Protein AF-A0A3C0J3I5-F1 (afdb_monomer_lite)

Structure (mmCIF, N/CA/C/O backbone):
data_AF-A0A3C0J3I5-F1
#
_entry.id   AF-A0A3C0J3I5-F1
#
loop_
_atom_site.group_PDB
_atom_site.id
_atom_site.type_symbol
_atom_site.label_atom_id
_atom_site.label_alt_id
_atom_site.label_comp_id
_atom_site.label_asym_id
_atom_site.label_entity_id
_atom_site.label_seq_id
_atom_site.pdbx_PDB_ins_code
_atom_site.Cartn_x
_atom_site.Cartn_y
_atom_site.Cartn_z
_atom_site.occupancy
_atom_site.B_iso_or_equiv
_atom_site.auth_seq_id
_atom_site.auth_comp_id
_atom_site.auth_asym_id
_atom_site.auth_atom_id
_atom_site.pdbx_PDB_model_num
ATOM 1 N N . MET A 1 1 ? -24.867 -4.883 27.910 1.00 77.94 1 MET A N 1
ATOM 2 C CA . MET A 1 1 ? -23.460 -4.418 27.841 1.00 77.94 1 MET A CA 1
ATOM 3 C C . MET A 1 1 ? -22.711 -5.057 26.672 1.00 77.94 1 MET A C 1
ATOM 5 O O . MET A 1 1 ? -22.254 -4.316 25.814 1.00 77.94 1 MET A O 1
ATOM 9 N N . LEU A 1 2 ? -22.682 -6.394 26.565 1.00 91.62 2 LEU A N 1
ATOM 10 C CA . LEU A 1 2 ? -22.023 -7.130 25.469 1.00 91.62 2 LEU A CA 1
ATOM 11 C C . LEU A 1 2 ? -22.497 -6.726 24.060 1.00 91.62 2 LEU A C 1
ATOM 13 O O . LEU A 1 2 ? -21.679 -6.426 23.202 1.00 91.62 2 LEU A O 1
ATOM 17 N N . PHE A 1 3 ? -23.815 -6.652 23.841 1.00 93.50 3 PHE A N 1
ATOM 18 C CA . PHE A 1 3 ? -24.379 -6.288 22.534 1.00 93.50 3 PHE A CA 1
ATOM 19 C C . PHE A 1 3 ? -23.901 -4.912 22.042 1.00 93.50 3 PHE A C 1
ATOM 21 O O . PHE A 1 3 ? -23.576 -4.745 20.874 1.00 93.50 3 PHE A O 1
ATOM 28 N N . ARG A 1 4 ? -23.782 -3.941 22.956 1.00 94.06 4 ARG A N 1
ATOM 29 C CA . ARG A 1 4 ? -23.286 -2.599 22.633 1.00 94.06 4 ARG A CA 1
ATOM 30 C C . ARG A 1 4 ? -21.804 -2.621 22.251 1.00 94.06 4 ARG A C 1
ATOM 32 O O . ARG A 1 4 ? -21.431 -1.943 21.308 1.00 94.06 4 ARG A O 1
ATOM 39 N N . LEU A 1 5 ? -20.988 -3.412 22.952 1.00 95.75 5 LEU A N 1
ATOM 40 C CA . LEU A 1 5 ? -19.562 -3.574 22.641 1.00 95.75 5 LEU A CA 1
ATOM 41 C C . LEU A 1 5 ? -19.356 -4.213 21.264 1.00 95.75 5 LEU A C 1
ATOM 43 O O . LEU A 1 5 ? -18.575 -3.702 20.470 1.00 95.75 5 LEU A O 1
ATOM 47 N N . LEU A 1 6 ? -20.094 -5.286 20.964 1.00 96.75 6 LEU A N 1
ATOM 48 C CA . LEU A 1 6 ? -20.033 -5.946 19.658 1.00 96.75 6 LEU A CA 1
ATOM 49 C C . LEU A 1 6 ? -20.477 -5.013 18.530 1.00 96.75 6 LEU A C 1
ATOM 51 O O . LEU A 1 6 ? -19.840 -4.977 17.483 1.00 96.75 6 LEU A O 1
ATOM 55 N N . TRP A 1 7 ? -21.534 -4.230 18.756 1.00 96.75 7 TRP A N 1
ATOM 56 C CA . TRP A 1 7 ? -22.008 -3.256 17.778 1.00 96.75 7 TRP A CA 1
ATOM 57 C C . TRP A 1 7 ? -20.962 -2.177 17.481 1.00 96.75 7 TRP A C 1
ATOM 59 O O . TRP A 1 7 ? -20.690 -1.885 16.319 1.00 96.75 7 TRP A O 1
ATOM 69 N N . THR A 1 8 ? -20.332 -1.619 18.517 1.00 96.12 8 THR A N 1
ATOM 70 C CA . THR A 1 8 ? -19.266 -0.627 18.341 1.00 96.12 8 THR A CA 1
ATOM 71 C C . THR A 1 8 ? -18.059 -1.221 17.615 1.00 96.12 8 THR A C 1
ATOM 73 O O . THR A 1 8 ? -17.613 -0.644 16.629 1.00 96.12 8 THR A O 1
ATOM 76 N N . ALA A 1 9 ? -17.579 -2.397 18.030 1.00 96.62 9 ALA A N 1
ATOM 77 C CA . ALA A 1 9 ? -16.427 -3.050 17.403 1.00 96.62 9 ALA A CA 1
ATOM 78 C C . ALA A 1 9 ? -16.680 -3.399 15.925 1.00 96.62 9 ALA A C 1
ATOM 80 O O . ALA A 1 9 ? -15.783 -3.297 15.085 1.00 96.62 9 ALA A O 1
ATOM 81 N N . LEU A 1 10 ? -17.916 -3.779 15.582 1.00 97.31 10 LEU A N 1
ATOM 82 C CA . LEU A 1 10 ? -18.317 -4.015 14.198 1.00 97.31 10 LEU A CA 1
ATOM 83 C C . LEU A 1 10 ? -18.198 -2.732 13.367 1.00 97.31 10 LEU A C 1
ATOM 85 O O . LEU A 1 10 ? -17.592 -2.752 12.297 1.00 97.31 10 LEU A O 1
ATOM 89 N N . LEU A 1 11 ? -18.728 -1.614 13.871 1.00 97.62 11 LEU A N 1
ATOM 90 C CA . LEU A 1 11 ? -18.640 -0.319 13.192 1.00 97.62 11 LEU A CA 1
ATOM 91 C C . LEU A 1 11 ? -17.193 0.161 13.046 1.00 97.62 11 LEU A C 1
ATOM 93 O O . LEU A 1 11 ? -16.826 0.652 11.982 1.00 97.62 11 LEU A O 1
ATOM 97 N N . GLU A 1 12 ? -16.362 -0.025 14.069 1.00 97.12 12 GLU A N 1
ATOM 98 C CA . GLU A 1 12 ? -14.930 0.287 14.011 1.00 97.12 12 GLU A CA 1
ATOM 99 C C . GLU A 1 12 ? -14.221 -0.539 12.934 1.00 97.12 12 GLU A C 1
ATOM 101 O O . GLU A 1 12 ? -13.479 0.012 12.123 1.00 97.12 12 GLU A O 1
ATOM 106 N N . THR A 1 13 ? -14.503 -1.841 12.858 1.00 96.88 13 THR A N 1
ATOM 107 C CA . THR A 1 13 ? -13.911 -2.725 11.843 1.00 96.88 13 THR A CA 1
ATOM 108 C C . THR A 1 13 ? -14.335 -2.307 10.437 1.00 96.88 13 THR A C 1
ATOM 110 O O . THR A 1 13 ? -13.499 -2.201 9.540 1.00 96.88 13 THR A O 1
ATOM 113 N N . VAL A 1 14 ? -15.626 -2.018 10.240 1.00 97.94 14 VAL A N 1
ATOM 114 C CA . VAL A 1 14 ? -16.150 -1.527 8.957 1.00 97.94 14 VAL A CA 1
ATOM 115 C C . VAL A 1 14 ? -15.480 -0.211 8.575 1.00 97.94 14 VAL A C 1
ATOM 117 O O . VAL A 1 14 ? -15.060 -0.055 7.431 1.00 97.94 14 VAL A O 1
ATOM 120 N N . TRP A 1 15 ? -15.331 0.712 9.523 1.00 97.88 15 TRP A N 1
ATOM 121 C CA . TRP A 1 15 ? -14.674 1.993 9.291 1.00 97.88 15 TRP A CA 1
ATOM 122 C C . TRP A 1 15 ? -13.209 1.825 8.870 1.00 97.88 15 TRP A C 1
ATOM 124 O O . TRP A 1 15 ? -12.782 2.403 7.869 1.00 97.88 15 TRP A O 1
ATOM 134 N N . MET A 1 16 ? -12.452 0.988 9.584 1.00 96.88 16 MET A N 1
ATOM 135 C CA . MET A 1 16 ? -11.050 0.699 9.272 1.00 96.88 16 MET A CA 1
ATOM 136 C C . MET A 1 16 ? -10.896 0.076 7.883 1.00 96.88 16 MET A C 1
ATOM 138 O O . MET A 1 16 ? -10.078 0.539 7.088 1.00 96.88 16 MET A O 1
ATOM 142 N N . VAL A 1 17 ? -11.701 -0.944 7.567 1.00 97.31 17 VAL A N 1
ATOM 143 C CA . VAL A 1 17 ? -11.646 -1.643 6.274 1.00 97.31 17 VAL A CA 1
ATOM 144 C C . VAL A 1 17 ? -12.073 -0.724 5.135 1.00 97.31 17 VAL A C 1
ATOM 146 O O . VAL A 1 17 ? -11.426 -0.723 4.091 1.00 97.31 17 VAL A O 1
ATOM 149 N N . ALA A 1 18 ? -13.113 0.090 5.323 1.00 97.69 18 ALA A N 1
ATOM 150 C CA . ALA A 1 18 ? -13.572 1.028 4.304 1.00 97.69 18 ALA A CA 1
ATOM 151 C C . ALA A 1 18 ? -12.491 2.065 3.970 1.00 97.69 18 ALA A C 1
ATOM 153 O O . ALA A 1 18 ? -12.174 2.265 2.798 1.00 97.69 18 ALA A O 1
ATOM 154 N N . MET A 1 19 ? -11.880 2.685 4.982 1.00 97.81 19 MET A N 1
ATOM 155 C CA . MET A 1 19 ? -10.819 3.677 4.773 1.00 97.81 19 MET A CA 1
ATOM 156 C C . MET A 1 19 ? -9.558 3.061 4.170 1.00 97.81 19 MET A C 1
ATOM 158 O O . MET A 1 19 ? -9.038 3.587 3.185 1.00 97.81 19 MET A O 1
ATOM 162 N N . ALA A 1 20 ? -9.103 1.918 4.689 1.00 95.62 20 ALA A N 1
ATOM 163 C CA . ALA A 1 20 ? -7.970 1.198 4.112 1.00 95.62 20 ALA A CA 1
ATOM 164 C C . ALA A 1 20 ? -8.249 0.777 2.660 1.00 95.62 20 ALA A C 1
ATOM 166 O O . ALA A 1 20 ? -7.382 0.923 1.801 1.00 95.62 20 ALA A O 1
ATOM 167 N N . GLY A 1 21 ? -9.468 0.317 2.370 1.00 97.00 21 GLY A N 1
ATOM 168 C CA . GLY A 1 21 ? -9.913 -0.064 1.033 1.00 97.00 21 GLY A CA 1
ATOM 169 C C . GLY A 1 21 ? -9.893 1.106 0.054 1.00 97.00 21 GLY A C 1
ATOM 170 O O . GLY A 1 21 ? -9.310 0.985 -1.018 1.00 97.00 21 GLY A O 1
ATOM 171 N N . VAL A 1 22 ? -10.452 2.261 0.427 1.00 98.12 22 VAL A N 1
ATOM 172 C CA . VAL A 1 22 ? -10.442 3.465 -0.424 1.00 98.12 22 VAL A CA 1
ATOM 173 C C . VAL A 1 22 ? -9.012 3.917 -0.718 1.00 98.12 22 VAL A C 1
ATOM 175 O O . VAL A 1 22 ? -8.664 4.126 -1.880 1.00 98.12 22 VAL A O 1
ATOM 178 N N . ILE A 1 23 ? -8.162 4.015 0.307 1.00 96.88 23 ILE A N 1
ATOM 179 C CA . ILE A 1 23 ? -6.757 4.416 0.139 1.00 96.88 23 ILE A CA 1
ATOM 180 C C . ILE A 1 23 ? -6.015 3.410 -0.747 1.00 96.88 23 ILE A C 1
ATOM 182 O O . ILE A 1 23 ? -5.280 3.807 -1.651 1.00 96.88 23 ILE A O 1
ATOM 186 N N . SER A 1 24 ? -6.232 2.112 -0.525 1.00 95.44 24 SER A N 1
ATOM 187 C CA . SER A 1 24 ? -5.617 1.041 -1.309 1.00 95.44 24 SER A CA 1
ATOM 188 C C . SER A 1 24 ? -6.067 1.063 -2.767 1.00 95.44 24 SER A C 1
ATOM 190 O O . SER A 1 24 ? -5.230 0.895 -3.647 1.00 95.44 24 SER A O 1
ATOM 192 N N . ILE A 1 25 ? -7.342 1.336 -3.048 1.00 97.00 25 ILE A N 1
ATOM 193 C CA . ILE A 1 25 ? -7.839 1.473 -4.420 1.00 97.00 25 ILE A CA 1
ATOM 194 C C . ILE A 1 25 ? -7.181 2.673 -5.093 1.00 97.00 25 ILE A C 1
ATOM 196 O O . ILE A 1 25 ? -6.650 2.527 -6.189 1.00 97.00 25 ILE A O 1
ATOM 200 N N . VAL A 1 26 ? -7.165 3.843 -4.454 1.00 97.69 26 VAL A N 1
ATOM 201 C CA . VAL A 1 26 ? -6.596 5.056 -5.060 1.00 97.69 26 VAL A CA 1
ATOM 202 C C . VAL A 1 26 ? -5.098 4.884 -5.314 1.00 97.69 26 VAL A C 1
ATOM 204 O O . VAL A 1 26 ? -4.648 4.996 -6.454 1.00 97.69 26 VAL A O 1
ATOM 207 N N . LEU A 1 27 ? -4.321 4.560 -4.278 1.00 95.94 27 LEU A N 1
ATOM 208 C CA . LEU A 1 27 ? -2.868 4.416 -4.403 1.00 95.94 27 LEU A CA 1
ATOM 209 C C . LEU A 1 27 ? -2.485 3.192 -5.237 1.00 95.94 27 LEU A C 1
ATOM 211 O O . LEU A 1 27 ? -1.608 3.280 -6.093 1.00 95.94 27 LEU A O 1
ATOM 215 N N . GLY A 1 28 ? -3.155 2.062 -5.023 1.00 94.75 28 GLY A N 1
ATOM 216 C CA . GLY A 1 28 ? -2.901 0.815 -5.739 1.00 94.75 28 GLY A CA 1
ATOM 217 C C . GLY A 1 28 ? -3.221 0.919 -7.224 1.00 94.75 28 GLY A C 1
ATOM 218 O O . GLY A 1 28 ? -2.459 0.402 -8.036 1.00 94.75 28 GLY A O 1
ATOM 219 N N . THR A 1 29 ? -4.277 1.643 -7.601 1.00 95.69 29 THR A N 1
ATOM 220 C CA . THR A 1 29 ? -4.591 1.885 -9.018 1.00 95.69 29 THR A CA 1
ATOM 221 C C . THR A 1 29 ? -3.553 2.795 -9.659 1.00 95.69 29 THR A C 1
ATOM 223 O O . THR A 1 29 ? -3.091 2.491 -10.752 1.00 95.69 29 THR A O 1
ATOM 226 N N . VAL A 1 30 ? -3.131 3.872 -8.987 1.00 95.25 30 VAL A N 1
ATOM 227 C CA . VAL A 1 30 ? -2.084 4.767 -9.513 1.00 95.25 30 VAL A CA 1
ATOM 228 C C . VAL A 1 30 ? -0.769 4.011 -9.714 1.00 95.25 30 VAL A C 1
ATOM 230 O O . VAL A 1 30 ? -0.178 4.071 -10.791 1.00 95.25 30 VAL A O 1
ATOM 233 N N . VAL A 1 31 ? -0.335 3.246 -8.709 1.00 94.75 31 VAL A N 1
ATOM 234 C CA . VAL A 1 31 ? 0.884 2.426 -8.780 1.00 94.75 31 VAL A CA 1
ATOM 235 C C . VAL A 1 31 ? 0.760 1.326 -9.838 1.00 94.75 31 VAL A C 1
ATOM 237 O O . VAL A 1 31 ? 1.684 1.118 -10.621 1.00 94.75 31 VAL A O 1
ATOM 240 N N . GLY A 1 32 ? -0.381 0.639 -9.900 1.00 93.50 32 GLY A N 1
ATOM 241 C CA . GLY A 1 32 ? -0.639 -0.423 -10.872 1.00 93.50 32 GLY A CA 1
ATOM 242 C C . GLY A 1 32 ? -0.687 0.090 -12.311 1.00 93.50 32 GLY A C 1
ATOM 243 O O . GLY A 1 32 ? -0.084 -0.511 -13.195 1.00 93.50 32 GLY A O 1
ATOM 244 N N . ALA A 1 33 ? -1.336 1.230 -12.547 1.00 93.06 33 ALA A N 1
ATOM 245 C CA . ALA A 1 33 ? -1.364 1.875 -13.855 1.00 93.06 33 ALA A CA 1
ATOM 246 C C . ALA A 1 33 ? 0.039 2.317 -14.293 1.00 93.06 33 ALA A C 1
ATOM 248 O O . ALA A 1 33 ? 0.417 2.087 -15.441 1.00 93.06 33 ALA A O 1
ATOM 249 N N . ALA A 1 34 ? 0.834 2.884 -13.377 1.00 91.25 34 ALA A N 1
ATOM 250 C CA . ALA A 1 34 ? 2.224 3.238 -13.652 1.00 91.25 34 ALA A CA 1
ATOM 251 C C . ALA A 1 34 ? 3.060 2.003 -14.022 1.00 91.25 34 ALA A C 1
ATOM 253 O O . ALA A 1 34 ? 3.801 2.044 -15.001 1.00 91.25 34 ALA A O 1
ATOM 254 N N . LEU A 1 35 ? 2.904 0.888 -13.300 1.00 91.81 35 LEU A N 1
ATOM 255 C CA . LEU A 1 35 ? 3.566 -0.374 -13.644 1.00 91.81 35 LEU A CA 1
ATOM 256 C C . LEU A 1 35 ? 3.226 -0.838 -15.055 1.00 91.81 35 LEU A C 1
ATOM 258 O O . LEU A 1 35 ? 4.132 -1.088 -15.840 1.00 91.81 35 LEU A O 1
ATOM 262 N N . VAL A 1 36 ? 1.936 -0.910 -15.391 1.00 90.38 36 VAL A N 1
ATOM 263 C CA . VAL A 1 36 ? 1.489 -1.337 -16.726 1.00 90.38 36 VAL A CA 1
ATOM 264 C C . VAL A 1 36 ? 2.082 -0.436 -17.806 1.00 90.38 36 VAL A C 1
ATOM 266 O O . VAL A 1 36 ? 2.608 -0.930 -18.801 1.00 90.38 36 VAL A O 1
ATOM 269 N N . PHE A 1 37 ? 2.072 0.878 -17.582 1.00 89.50 37 PHE A N 1
ATOM 270 C CA . PHE A 1 37 ? 2.628 1.849 -18.516 1.00 89.50 37 PHE A CA 1
ATOM 271 C C . PHE A 1 37 ? 4.136 1.651 -18.759 1.00 89.50 37 PHE A C 1
ATOM 273 O O . PHE A 1 37 ? 4.583 1.708 -19.905 1.00 89.50 37 PHE A O 1
ATOM 280 N N . PHE A 1 38 ? 4.925 1.397 -17.708 1.00 88.94 38 PHE A N 1
ATOM 281 C CA . PHE A 1 38 ? 6.375 1.176 -17.827 1.00 88.94 38 PHE A CA 1
ATOM 282 C C . PHE A 1 38 ? 6.757 -0.240 -18.277 1.00 88.94 38 PHE A C 1
ATOM 284 O O . PHE A 1 38 ? 7.859 -0.434 -18.790 1.00 88.94 38 PHE A O 1
ATOM 291 N N . SER A 1 39 ? 5.873 -1.223 -18.110 1.00 84.75 39 SER A N 1
ATOM 292 C CA . SER A 1 39 ? 6.105 -2.596 -18.563 1.00 84.75 39 SER A CA 1
ATOM 293 C C . SER A 1 39 ? 5.822 -2.794 -20.052 1.00 84.75 39 SER A C 1
ATOM 295 O O . SER A 1 39 ? 6.439 -3.677 -20.654 1.00 84.75 39 SER A O 1
ATOM 297 N N . ASP A 1 40 ? 4.938 -1.992 -20.657 1.00 84.31 40 ASP A N 1
ATOM 298 C CA . ASP A 1 40 ? 4.513 -2.161 -22.050 1.00 84.31 40 ASP A CA 1
ATOM 299 C C . ASP A 1 40 ? 5.518 -1.555 -23.067 1.00 84.31 40 ASP A C 1
ATOM 301 O O . ASP A 1 40 ? 5.780 -0.343 -23.026 1.00 84.31 40 ASP A O 1
ATOM 305 N N . PRO A 1 41 ? 6.075 -2.371 -23.994 1.00 73.31 41 PRO A N 1
ATOM 306 C CA . PRO A 1 41 ? 6.957 -1.930 -25.082 1.00 73.31 41 PRO A CA 1
ATOM 307 C C . PRO A 1 41 ? 6.407 -0.779 -25.931 1.00 73.31 41 PRO A C 1
ATOM 309 O O . PRO A 1 41 ? 7.179 0.062 -26.378 1.00 73.31 41 PRO A O 1
ATOM 312 N N . GLY A 1 42 ? 5.091 -0.727 -26.154 1.00 75.38 42 GLY A N 1
ATOM 313 C CA . GLY A 1 42 ? 4.443 0.269 -27.010 1.00 75.38 42 GLY A CA 1
ATOM 314 C C . GLY A 1 42 ? 4.112 1.595 -26.321 1.00 75.38 42 GLY A C 1
ATOM 315 O O . GLY A 1 42 ? 3.647 2.515 -26.991 1.00 75.38 42 GLY A O 1
ATOM 316 N N . LEU A 1 43 ? 4.322 1.702 -25.004 1.00 78.44 43 LEU A N 1
ATOM 317 C CA . LEU A 1 43 ? 4.009 2.898 -24.216 1.00 78.44 43 LEU A CA 1
ATOM 318 C C . LEU A 1 43 ? 5.267 3.508 -23.591 1.00 78.44 43 LEU A C 1
ATOM 320 O O . LEU A 1 43 ? 5.869 4.420 -24.153 1.00 78.44 43 LEU A O 1
ATOM 324 N N . GLY A 1 44 ? 5.637 3.040 -22.398 1.00 78.12 44 GLY A N 1
ATOM 325 C CA . GLY A 1 44 ? 6.646 3.671 -21.551 1.00 78.12 44 GLY A CA 1
ATOM 326 C C . GLY A 1 44 ? 7.916 2.851 -21.359 1.00 78.12 44 GLY A C 1
ATOM 327 O O . GLY A 1 44 ? 8.876 3.366 -20.782 1.00 78.12 44 GLY A O 1
ATOM 328 N N . ARG A 1 45 ? 7.963 1.598 -21.827 1.00 78.31 45 ARG A N 1
ATOM 329 C CA . ARG A 1 45 ? 9.112 0.710 -21.590 1.00 78.31 45 ARG A CA 1
ATOM 330 C C . ARG A 1 45 ? 10.396 1.232 -22.228 1.00 78.31 45 ARG A C 1
ATOM 332 O O . ARG A 1 45 ? 11.436 1.229 -21.570 1.00 78.31 45 ARG A O 1
ATOM 339 N N . ASP A 1 46 ? 10.310 1.726 -23.462 1.00 80.69 46 ASP A N 1
ATOM 340 C CA . ASP A 1 46 ? 11.445 2.289 -24.204 1.00 80.69 46 ASP A CA 1
ATOM 341 C C . ASP A 1 46 ? 11.742 3.756 -23.865 1.00 80.69 46 ASP A C 1
ATOM 343 O O . ASP A 1 46 ? 12.682 4.343 -24.408 1.00 80.69 46 ASP A O 1
ATOM 347 N N . TRP A 1 47 ? 10.998 4.358 -22.930 1.00 81.19 47 TRP A N 1
ATOM 348 C CA . TRP A 1 47 ? 11.282 5.717 -22.486 1.00 81.19 47 TRP A CA 1
ATOM 349 C C . TRP A 1 47 ? 12.693 5.759 -21.871 1.00 81.19 47 TRP A C 1
ATOM 351 O O . TRP A 1 47 ? 12.963 5.004 -20.929 1.00 81.19 47 TRP A O 1
ATOM 361 N N . PRO A 1 48 ? 13.608 6.637 -22.336 1.00 77.56 48 PRO A N 1
ATOM 362 C CA . PRO A 1 48 ? 14.964 6.749 -21.792 1.00 77.56 48 PRO A CA 1
ATOM 363 C C . PRO A 1 48 ? 15.026 6.833 -20.264 1.00 77.56 48 PRO A C 1
ATOM 365 O O . PRO A 1 48 ? 15.935 6.276 -19.656 1.00 77.56 48 PRO A O 1
ATOM 368 N N . ILE A 1 49 ? 14.033 7.462 -19.628 1.00 77.75 49 ILE A N 1
ATOM 369 C CA . ILE A 1 49 ? 13.982 7.588 -18.171 1.00 77.75 49 ILE A CA 1
ATOM 370 C C . ILE A 1 49 ? 13.734 6.233 -17.485 1.00 77.75 49 ILE A C 1
ATOM 372 O O . ILE A 1 49 ? 14.400 5.928 -16.499 1.00 77.75 49 ILE A O 1
ATOM 376 N N . ASN A 1 50 ? 12.868 5.376 -18.041 1.00 81.69 50 ASN A N 1
ATOM 377 C CA . ASN A 1 50 ? 12.629 4.026 -17.525 1.00 81.69 50 ASN A CA 1
ATOM 378 C C . ASN A 1 50 ? 13.869 3.141 -17.699 1.00 81.69 50 ASN A C 1
ATOM 380 O O . ASN A 1 50 ? 14.225 2.396 -16.790 1.00 81.69 50 ASN A O 1
ATOM 384 N N . ARG A 1 51 ? 14.571 3.273 -18.832 1.00 75.88 51 ARG A N 1
ATOM 385 C CA 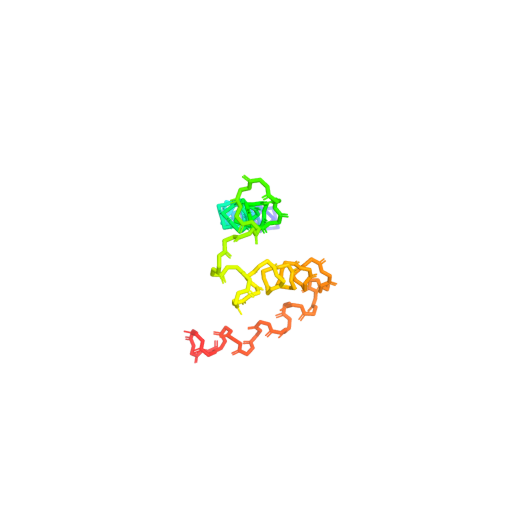. ARG A 1 51 ? 15.784 2.494 -19.127 1.00 75.88 51 ARG A CA 1
ATOM 386 C C . ARG A 1 51 ? 16.973 2.880 -18.238 1.00 75.88 51 ARG A C 1
ATOM 388 O O . ARG A 1 51 ? 17.756 2.013 -17.872 1.00 75.88 51 ARG A O 1
ATOM 395 N N . VAL A 1 52 ? 17.115 4.159 -17.884 1.00 77.25 52 VAL A N 1
ATOM 396 C CA . VAL A 1 52 ? 18.207 4.636 -17.015 1.00 77.25 52 VAL A CA 1
ATOM 397 C C . VAL A 1 52 ? 17.902 4.366 -15.539 1.00 77.25 52 VAL A C 1
ATOM 399 O O . VAL A 1 52 ? 18.746 3.834 -14.820 1.00 77.25 52 VAL A O 1
ATOM 402 N N . LEU A 1 53 ? 16.693 4.695 -15.080 1.00 81.75 53 LEU A N 1
ATOM 403 C CA . LEU A 1 53 ? 16.317 4.622 -13.661 1.00 81.75 53 LEU A CA 1
ATOM 404 C C . LEU A 1 53 ? 15.694 3.279 -13.251 1.00 81.75 53 LEU A C 1
ATOM 406 O O . LEU A 1 53 ? 15.424 3.087 -12.070 1.00 81.75 53 LEU A O 1
ATOM 410 N N . HIS A 1 54 ? 15.474 2.356 -14.193 1.00 85.56 54 HIS A N 1
ATOM 411 C CA . HIS A 1 54 ? 14.891 1.029 -13.948 1.00 85.56 54 HIS A CA 1
ATOM 412 C C . HIS A 1 54 ? 13.562 1.093 -13.170 1.00 85.56 54 HIS A C 1
ATOM 414 O O . HIS A 1 54 ? 13.300 0.286 -12.275 1.00 85.56 54 HIS A O 1
ATOM 420 N N . ILE A 1 55 ? 12.714 2.070 -13.513 1.00 86.62 55 ILE A N 1
ATOM 421 C CA . ILE A 1 55 ? 11.491 2.418 -12.768 1.00 86.62 55 ILE A CA 1
ATOM 422 C C . ILE A 1 55 ? 10.545 1.217 -12.673 1.00 86.62 55 ILE A C 1
ATOM 424 O O . ILE A 1 55 ? 10.051 0.917 -11.586 1.00 86.62 55 ILE A O 1
ATOM 428 N N . GLU A 1 56 ? 10.352 0.493 -13.780 1.00 89.12 56 GLU A N 1
ATOM 429 C CA . GLU A 1 56 ? 9.573 -0.750 -13.814 1.00 89.12 56 GLU A CA 1
ATOM 430 C C . GLU A 1 56 ? 10.037 -1.747 -12.739 1.00 89.12 56 GLU A C 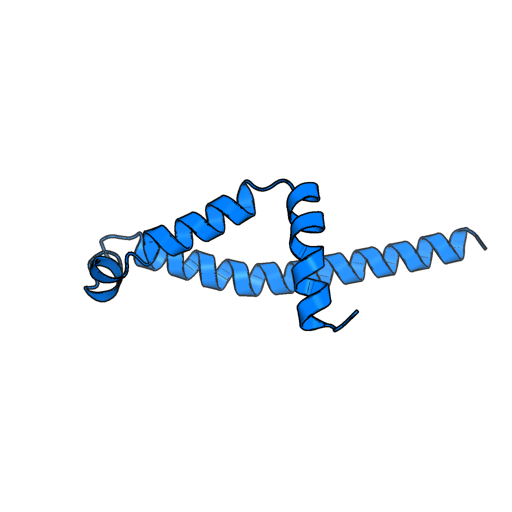1
ATOM 432 O O . GLU A 1 56 ? 9.227 -2.277 -11.980 1.00 89.12 56 GLU A O 1
ATOM 437 N N . GLN A 1 57 ? 11.347 -1.994 -12.648 1.00 89.31 57 GLN A N 1
ATOM 438 C CA . GLN A 1 57 ? 11.914 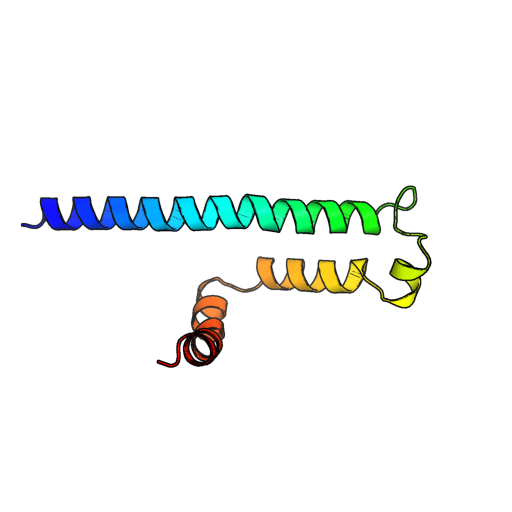-3.004 -11.754 1.00 89.31 57 GLN A CA 1
ATOM 439 C C . GLN A 1 57 ? 11.775 -2.601 -10.289 1.00 89.31 57 GLN A C 1
ATOM 441 O O . GLN A 1 57 ? 11.390 -3.427 -9.463 1.00 89.31 57 GLN A O 1
ATOM 446 N N . VAL A 1 58 ? 12.048 -1.334 -9.968 1.00 91.75 58 VAL A N 1
ATOM 447 C CA . VAL A 1 58 ? 11.908 -0.804 -8.604 1.00 91.75 58 VAL A CA 1
ATOM 448 C C . VAL A 1 58 ? 10.454 -0.886 -8.154 1.00 91.75 58 VAL A C 1
ATOM 450 O O . VAL A 1 58 ? 10.160 -1.400 -7.074 1.00 91.75 58 VAL A O 1
ATOM 453 N N . LEU A 1 59 ? 9.527 -0.432 -8.996 1.00 91.75 59 LEU A N 1
ATOM 454 C CA . LEU A 1 59 ? 8.108 -0.437 -8.668 1.00 91.75 59 LEU A CA 1
ATOM 455 C C . LEU A 1 59 ? 7.567 -1.871 -8.555 1.00 91.75 59 LEU A C 1
ATOM 457 O O . LEU A 1 59 ? 6.805 -2.177 -7.637 1.00 91.75 59 LEU A O 1
ATOM 461 N N . SER A 1 60 ? 8.024 -2.774 -9.428 1.00 92.62 60 SER A N 1
ATOM 462 C CA . SER A 1 60 ? 7.677 -4.197 -9.389 1.00 92.62 60 SER A CA 1
ATOM 463 C C . SER A 1 60 ? 8.202 -4.857 -8.117 1.00 92.62 60 SER A C 1
ATOM 465 O O . SER A 1 60 ? 7.463 -5.582 -7.453 1.00 92.62 60 SER A O 1
ATOM 467 N N . ALA A 1 61 ? 9.437 -4.557 -7.707 1.00 92.94 61 ALA A N 1
ATOM 468 C CA . ALA A 1 61 ? 10.004 -5.046 -6.455 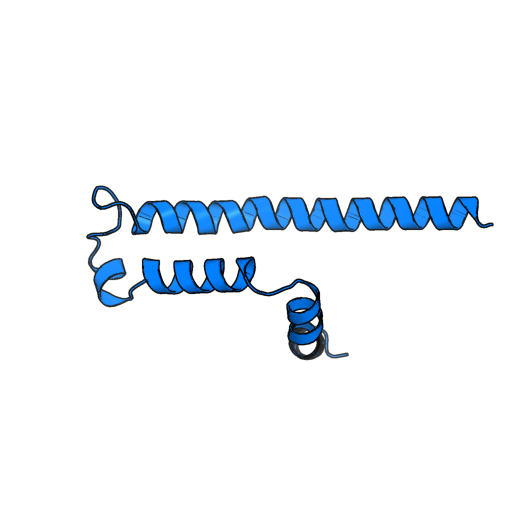1.00 92.94 61 ALA A CA 1
ATOM 469 C C . ALA A 1 61 ? 9.181 -4.583 -5.245 1.00 92.94 61 ALA A C 1
ATOM 471 O O . ALA A 1 61 ? 8.807 -5.414 -4.421 1.00 92.94 61 ALA A O 1
ATOM 472 N N . ILE A 1 62 ? 8.824 -3.296 -5.168 1.00 91.88 62 ILE A N 1
ATOM 473 C CA . ILE A 1 62 ? 8.002 -2.751 -4.074 1.00 91.88 62 ILE A CA 1
ATOM 474 C C . ILE A 1 62 ? 6.647 -3.466 -4.002 1.00 91.88 62 ILE A C 1
ATOM 476 O O . ILE A 1 62 ? 6.245 -3.927 -2.932 1.00 91.88 62 ILE A O 1
ATOM 480 N N . VAL A 1 63 ? 5.957 -3.614 -5.137 1.00 93.25 63 VAL A N 1
ATOM 481 C CA . VAL A 1 63 ? 4.652 -4.293 -5.188 1.00 93.25 63 VAL A CA 1
ATOM 482 C C . VAL A 1 63 ? 4.781 -5.778 -4.848 1.00 93.25 63 VAL A C 1
ATOM 484 O O . VAL A 1 63 ? 3.948 -6.320 -4.124 1.00 93.25 63 VAL A O 1
ATOM 487 N N . ASN A 1 64 ? 5.827 -6.454 -5.315 1.00 92.56 64 ASN A N 1
ATOM 488 C CA . ASN A 1 64 ? 6.059 -7.864 -5.005 1.00 92.56 64 ASN A CA 1
ATOM 489 C C . ASN A 1 64 ? 6.382 -8.081 -3.527 1.00 92.56 64 ASN A C 1
ATOM 491 O O . ASN A 1 64 ? 5.858 -9.025 -2.939 1.00 92.56 64 ASN A O 1
ATOM 495 N N . VAL A 1 65 ? 7.161 -7.197 -2.901 1.00 90.56 65 VAL A N 1
ATOM 496 C CA . VAL A 1 65 ? 7.413 -7.229 -1.452 1.00 90.56 65 VAL A CA 1
ATOM 497 C C . VAL A 1 65 ? 6.102 -7.022 -0.697 1.00 90.56 65 VAL A C 1
ATOM 499 O O . VAL A 1 65 ? 5.731 -7.864 0.113 1.00 90.56 65 VAL A O 1
ATOM 502 N N . GLY A 1 66 ? 5.338 -5.978 -1.026 1.00 88.31 66 GLY A N 1
ATOM 503 C CA . GLY A 1 66 ? 4.047 -5.710 -0.383 1.00 88.31 66 GLY A CA 1
ATOM 504 C C . GLY A 1 66 ? 3.043 -6.864 -0.497 1.00 88.31 66 GLY A C 1
ATOM 505 O O . GLY A 1 66 ? 2.278 -7.101 0.431 1.00 88.31 66 GLY A O 1
ATOM 506 N N . ARG A 1 67 ? 3.065 -7.616 -1.605 1.00 88.44 67 ARG A N 1
ATOM 507 C CA . ARG A 1 67 ? 2.194 -8.788 -1.812 1.00 88.44 67 ARG A CA 1
ATOM 508 C C . ARG A 1 67 ? 2.682 -10.071 -1.142 1.00 88.44 67 ARG A C 1
ATOM 510 O O . ARG A 1 67 ? 1.865 -10.935 -0.848 1.00 88.44 67 ARG A O 1
ATOM 517 N N . SER A 1 68 ? 3.991 -10.234 -0.971 1.00 90.06 68 SER A N 1
ATOM 518 C CA . SER A 1 68 ? 4.592 -11.478 -0.468 1.00 90.06 68 SER A CA 1
ATOM 519 C C . SER A 1 68 ? 4.860 -11.462 1.036 1.00 90.06 68 SER A C 1
ATOM 521 O O . SER A 1 68 ? 4.954 -12.528 1.642 1.00 90.06 68 SER A O 1
ATOM 523 N N . VAL A 1 69 ? 4.961 -10.281 1.655 1.00 90.62 69 VAL A N 1
ATOM 524 C CA . VAL A 1 69 ? 5.155 -10.154 3.103 1.00 90.62 69 VAL A CA 1
ATOM 525 C C . VAL A 1 69 ? 3.859 -10.540 3.832 1.00 90.62 69 VAL A C 1
ATOM 527 O O . VAL A 1 69 ? 2.818 -9.918 3.607 1.00 90.62 69 VAL A O 1
ATOM 530 N N . PRO A 1 70 ? 3.894 -11.526 4.747 1.00 87.31 70 PRO A N 1
ATOM 531 C CA . PRO A 1 70 ? 2.735 -11.867 5.563 1.00 87.31 70 PRO A CA 1
ATOM 532 C C . PRO A 1 70 ? 2.287 -10.678 6.419 1.00 87.31 70 PRO A C 1
ATOM 534 O O . PRO A 1 70 ? 3.121 -9.970 6.987 1.00 87.31 70 PRO A O 1
ATOM 537 N N . PHE A 1 71 ? 0.973 -10.510 6.598 1.00 87.12 71 PHE A N 1
ATOM 538 C CA . PHE A 1 71 ? 0.404 -9.385 7.354 1.00 87.12 71 PHE A CA 1
ATOM 539 C C . PHE A 1 71 ? 1.034 -9.208 8.747 1.00 87.12 71 PHE A C 1
ATOM 541 O O . PHE A 1 71 ? 1.389 -8.095 9.126 1.00 87.12 71 PHE A O 1
ATOM 548 N N . LEU A 1 72 ? 1.241 -10.307 9.484 1.00 89.62 72 LEU A N 1
ATOM 549 C CA . LEU A 1 72 ? 1.845 -10.277 10.821 1.00 89.62 72 LEU A CA 1
ATOM 550 C C . LEU A 1 72 ? 3.263 -9.691 10.821 1.00 89.62 72 LEU A C 1
ATOM 552 O O . LEU A 1 72 ? 3.619 -8.944 11.730 1.00 89.62 72 LEU A O 1
ATOM 556 N N . VAL A 1 73 ? 4.062 -10.003 9.798 1.00 91.62 73 VAL A N 1
ATOM 557 C CA . VAL A 1 73 ? 5.433 -9.493 9.672 1.00 91.62 73 VAL A CA 1
ATOM 558 C C . VAL A 1 73 ? 5.404 -7.998 9.372 1.00 91.62 73 VAL A C 1
ATOM 560 O O . VAL A 1 73 ? 6.115 -7.235 10.022 1.00 91.62 73 VAL A O 1
ATOM 563 N N . LEU A 1 74 ? 4.542 -7.566 8.445 1.00 89.69 74 LEU A N 1
ATOM 564 C CA . LEU A 1 74 ? 4.385 -6.152 8.104 1.00 89.69 74 LEU A CA 1
ATOM 565 C C . LEU A 1 74 ? 3.898 -5.326 9.302 1.00 89.69 74 LEU A C 1
ATOM 567 O O . LEU A 1 74 ? 4.417 -4.240 9.544 1.00 89.69 74 LEU A O 1
ATOM 571 N N . MET A 1 75 ? 2.945 -5.856 10.075 1.00 89.94 75 MET A N 1
ATOM 572 C CA . MET A 1 75 ? 2.425 -5.212 11.283 1.00 89.94 75 MET A CA 1
ATOM 573 C C . MET A 1 75 ? 3.549 -4.912 12.277 1.00 89.94 75 MET A C 1
ATOM 575 O O . MET A 1 75 ? 3.664 -3.783 12.743 1.00 89.94 75 MET A O 1
ATOM 579 N N . VAL A 1 76 ? 4.406 -5.897 12.569 1.00 92.62 76 VAL A N 1
ATOM 580 C CA . VAL A 1 76 ? 5.545 -5.711 13.481 1.00 92.62 76 VAL A CA 1
ATOM 581 C C . VAL A 1 76 ? 6.592 -4.774 12.876 1.00 92.62 76 VAL A C 1
ATOM 583 O O . VAL A 1 76 ? 7.116 -3.909 13.576 1.00 92.62 76 VAL A O 1
ATOM 586 N N . ALA A 1 77 ? 6.865 -4.893 11.574 1.00 90.88 77 ALA A N 1
ATOM 587 C CA . ALA A 1 77 ? 7.822 -4.041 10.868 1.00 90.88 77 ALA A CA 1
ATOM 588 C C . ALA A 1 77 ? 7.401 -2.560 10.822 1.00 90.88 77 ALA A C 1
ATOM 590 O O . ALA A 1 77 ? 8.261 -1.682 10.782 1.00 90.88 77 ALA A O 1
ATOM 591 N N . ILE A 1 78 ? 6.097 -2.269 10.862 1.00 90.88 78 ILE A N 1
ATOM 592 C CA . ILE A 1 78 ? 5.554 -0.904 10.882 1.00 90.88 78 ILE A CA 1
ATOM 593 C C . ILE A 1 78 ? 5.696 -0.225 12.252 1.00 90.88 78 ILE A C 1
ATOM 595 O O . ILE A 1 78 ? 5.794 0.998 12.294 1.00 90.88 78 ILE A O 1
ATOM 599 N N . ILE A 1 79 ? 5.778 -0.969 13.362 1.00 92.12 79 ILE A N 1
ATOM 600 C CA . ILE A 1 79 ? 5.875 -0.405 14.726 1.00 92.12 79 ILE A CA 1
ATOM 601 C C . ILE A 1 79 ? 6.974 0.670 14.874 1.00 92.12 79 ILE A C 1
ATOM 603 O O . ILE A 1 79 ? 6.664 1.761 15.364 1.00 92.12 79 ILE A O 1
ATOM 607 N N . PRO A 1 80 ? 8.248 0.436 14.485 1.00 90.81 80 PRO A N 1
ATOM 608 C CA . PRO A 1 80 ? 9.284 1.465 14.609 1.00 90.81 80 PRO A CA 1
ATOM 609 C C . PRO A 1 80 ? 8.996 2.696 13.740 1.00 90.81 80 PRO A C 1
ATOM 611 O O . PRO A 1 80 ? 9.292 3.816 14.152 1.00 90.81 80 PRO A O 1
ATOM 614 N N . LEU A 1 81 ? 8.375 2.505 12.573 1.00 91.56 81 LEU A N 1
ATOM 615 C CA . LEU A 1 81 ? 7.999 3.595 11.676 1.00 91.56 81 LEU A CA 1
ATOM 616 C C . LEU A 1 81 ? 6.878 4.451 12.277 1.00 91.56 81 LEU A C 1
ATOM 618 O O . LEU A 1 81 ? 6.981 5.675 12.282 1.00 91.56 81 LEU A O 1
ATOM 622 N N . THR A 1 82 ? 5.830 3.831 12.825 1.00 90.06 82 THR A N 1
ATOM 623 C CA . THR A 1 82 ? 4.729 4.564 13.471 1.00 90.06 82 THR A CA 1
ATOM 624 C C . THR A 1 82 ? 5.206 5.328 14.695 1.00 90.06 82 THR A C 1
ATOM 626 O O . THR A 1 82 ? 4.807 6.474 14.874 1.00 90.06 82 THR A O 1
ATOM 629 N N . ARG A 1 83 ? 6.122 4.753 15.484 1.00 90.12 83 ARG A N 1
ATOM 630 C CA . ARG A 1 83 ? 6.740 5.457 16.618 1.00 90.12 83 ARG A CA 1
ATOM 631 C C . ARG A 1 83 ? 7.536 6.677 16.176 1.00 90.12 83 ARG A C 1
ATOM 633 O O . ARG A 1 83 ? 7.471 7.712 16.826 1.00 90.12 83 ARG A O 1
ATOM 640 N N . LEU A 1 84 ? 8.262 6.569 15.064 1.00 94.00 84 LEU A N 1
ATOM 641 C CA . LEU A 1 84 ? 9.031 7.683 14.514 1.00 94.00 84 LEU A CA 1
ATOM 642 C C . LEU A 1 84 ? 8.128 8.809 13.984 1.00 94.00 84 LEU A C 1
ATOM 644 O O . LEU A 1 84 ? 8.456 9.977 14.155 1.00 94.00 84 LEU A O 1
ATOM 648 N N . LEU A 1 85 ? 6.995 8.470 13.364 1.00 90.62 85 LEU A N 1
ATOM 649 C CA . LEU A 1 85 ? 6.072 9.450 12.779 1.00 90.62 85 LEU A CA 1
ATOM 650 C C . LEU A 1 85 ? 5.144 10.111 13.807 1.00 90.62 85 LEU A C 1
ATOM 652 O O . LEU A 1 85 ? 4.842 11.294 13.677 1.00 90.62 85 LEU A O 1
ATOM 656 N N . VAL A 1 86 ? 4.668 9.356 14.799 1.00 91.75 86 VAL A N 1
ATOM 657 C CA . VAL A 1 86 ? 3.682 9.823 15.793 1.00 91.75 86 V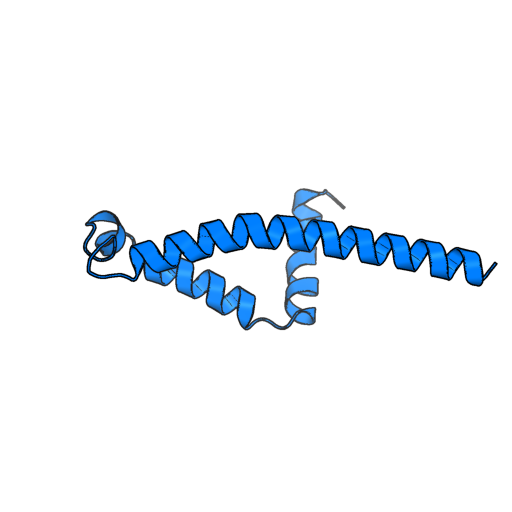AL A CA 1
ATOM 658 C C . VAL A 1 86 ? 4.354 10.274 17.097 1.00 91.75 86 VAL A C 1
ATOM 660 O O . VAL A 1 86 ? 3.768 11.034 17.862 1.00 91.75 86 VAL A O 1
AT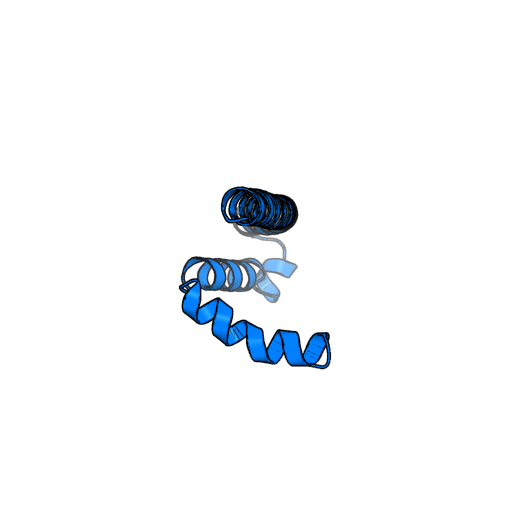OM 663 N N . GLY A 1 87 ? 5.603 9.869 17.339 1.00 78.88 87 GLY A N 1
ATOM 664 C CA . GLY A 1 87 ? 6.389 10.259 18.512 1.00 78.88 87 GLY A CA 1
ATOM 665 C C . GLY A 1 87 ? 6.156 9.406 19.766 1.00 78.88 87 GLY A C 1
ATOM 666 O O . GLY A 1 87 ? 6.851 9.615 20.759 1.00 78.88 87 GLY A O 1
ATOM 667 N N . THR A 1 88 ? 5.230 8.437 19.729 1.00 66.19 88 THR A N 1
ATOM 668 C CA . THR A 1 88 ? 4.939 7.470 20.811 1.00 66.19 88 THR A CA 1
ATOM 669 C C . THR A 1 88 ? 4.634 6.085 20.264 1.00 66.19 88 THR A C 1
ATOM 671 O O . THR A 1 88 ? 3.892 6.022 19.258 1.00 66.19 88 THR A O 1
#

Sequence (88 aa):
MLFRLLWTALLETVWMVAMAGVISIVLGTVVGAALVFFSDPGLGRDWPINRVLHIEQVLSAIVNVGRSVPFLVLMVAIIPLTRLLVGT

pLDDT: mean 90.04, std 6.9, range [66.19, 98.12]

Radius of gyration: 18.82 Å; chains: 1; bounding box: 43×22×55 Å

Secondary structure (DSSP, 8-state):
-HHHHHHHHHHHHHHHHHHHHHHHHHHHHHHHHHHHHHH-TTTTTT-HHHHHH-HHHHHHHHHHHHHHS-HHHHHHHHHHHHHHHH--

Foldseek 3Di:
DVVVVVVVVVVVVVVVCVVVVVVCCVVVVVLVVVLVQCVDPVHNVPPPCCVVVVSNVVSVVVVVCVVPDDPVRVVVVCVVVCCVVVVD